Protein AF-A0A0F2RKP9-F1 (afdb_monomer_lite)

Radius of gyration: 16.7 Å; chains: 1; bounding box: 36×35×44 Å

Sequence (165 aa):
TLTPLAAPVATQLAIGTRRAPHAFALTAIRETFEETGLIVGREAEATGKPPQGWSRYYSEGVMPCLQSFQFIGRAITPPYRPKRFDARFFMADAEDALIDTRPPVDGAELSDLQWVTLADALDLDLPSVTRFMLGEIGERLDRPDAPKGPPFLRWTRNGHTTDRL

Structure (mmCIF, N/CA/C/O backbone):
data_AF-A0A0F2RKP9-F1
#
_entry.id   AF-A0A0F2RKP9-F1
#
loop_
_atom_site.group_PDB
_atom_site.id
_atom_site.type_symbol
_atom_site.label_atom_id
_atom_site.label_alt_id
_atom_site.label_comp_id
_atom_site.label_asym_id
_atom_site.label_entity_id
_atom_site.label_seq_id
_atom_site.pdbx_PDB_ins_code
_atom_site.Cartn_x
_atom_site.Cartn_y
_atom_site.Cartn_z
_atom_site.occupancy
_atom_site.B_iso_or_equiv
_atom_site.auth_seq_id
_atom_site.auth_comp_id
_atom_site.auth_asym_id
_atom_site.auth_atom_id
_atom_site.pdbx_PDB_model_num
ATOM 1 N N . THR A 1 1 ? -0.993 5.641 21.681 1.00 73.19 1 THR A N 1
ATOM 2 C CA . THR A 1 1 ? -0.111 6.425 20.774 1.00 73.19 1 THR A CA 1
ATOM 3 C C . THR A 1 1 ? 0.090 5.671 19.469 1.00 73.19 1 THR A C 1
ATOM 5 O O . THR A 1 1 ? -0.120 4.467 19.465 1.00 73.19 1 THR A O 1
ATOM 8 N N . LEU A 1 2 ? 0.402 6.330 18.348 1.00 85.56 2 LEU A N 1
ATOM 9 C CA . LEU A 1 2 ? 0.608 5.630 17.068 1.00 85.56 2 LEU A CA 1
ATOM 10 C C . LEU A 1 2 ? 1.779 4.641 17.188 1.00 85.56 2 LEU A C 1
ATOM 12 O O . LEU A 1 2 ? 2.863 5.035 17.619 1.00 85.56 2 LEU A O 1
ATOM 16 N N . THR A 1 3 ? 1.561 3.379 16.823 1.00 86.50 3 THR A N 1
ATOM 17 C CA . THR A 1 3 ? 2.620 2.360 16.828 1.00 86.50 3 THR A CA 1
ATOM 18 C C . THR A 1 3 ? 3.636 2.666 15.720 1.00 86.50 3 THR A C 1
ATOM 20 O O . THR A 1 3 ? 3.211 2.995 14.610 1.00 86.50 3 THR A O 1
ATOM 23 N N . PRO A 1 4 ? 4.956 2.609 15.976 1.00 90.75 4 PRO A N 1
ATOM 24 C CA . PRO A 1 4 ? 5.952 2.905 14.951 1.00 90.75 4 PRO A CA 1
ATOM 25 C C . PRO A 1 4 ? 6.062 1.771 13.922 1.00 90.75 4 PRO A C 1
ATOM 27 O O . PRO A 1 4 ? 5.775 0.615 14.219 1.00 90.75 4 PRO A O 1
ATOM 30 N N . LEU A 1 5 ? 6.534 2.114 12.721 1.00 94.94 5 LEU A N 1
ATOM 31 C CA . LEU A 1 5 ? 7.043 1.132 11.761 1.00 94.94 5 LEU A CA 1
ATOM 32 C C . LEU A 1 5 ? 8.336 0.507 12.297 1.00 94.94 5 LEU A C 1
ATOM 34 O O . LEU A 1 5 ? 9.128 1.193 12.951 1.00 94.94 5 LEU A O 1
ATOM 38 N N . ALA A 1 6 ? 8.605 -0.745 11.929 1.00 94.56 6 ALA A N 1
ATOM 39 C CA . ALA A 1 6 ? 9.919 -1.342 12.136 1.00 94.56 6 ALA A CA 1
ATOM 40 C C . ALA A 1 6 ? 11.021 -0.469 11.497 1.00 94.56 6 ALA A C 1
ATOM 42 O O . ALA A 1 6 ? 10.857 0.060 10.393 1.00 94.56 6 ALA A O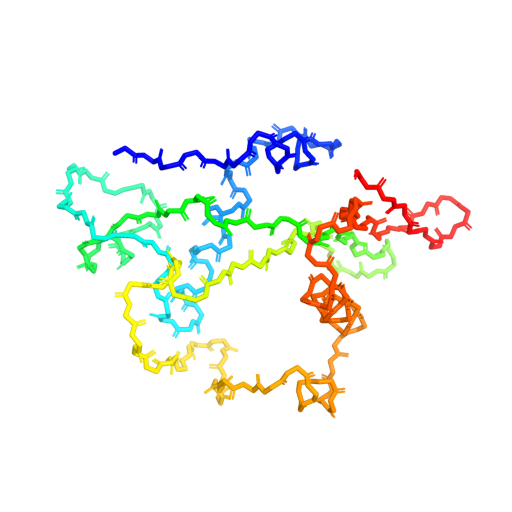 1
ATOM 43 N N . ALA A 1 7 ? 12.161 -0.317 12.179 1.00 95.31 7 ALA A N 1
ATOM 44 C CA . ALA A 1 7 ? 13.231 0.586 11.743 1.00 95.31 7 ALA A CA 1
ATOM 45 C C . ALA A 1 7 ? 13.756 0.309 10.312 1.00 95.31 7 ALA A C 1
ATOM 47 O O . ALA A 1 7 ? 13.943 1.280 9.566 1.00 95.31 7 ALA A O 1
ATOM 48 N N . PRO A 1 8 ? 13.928 -0.958 9.870 1.00 93.81 8 PRO A N 1
ATOM 49 C CA . PRO A 1 8 ? 14.304 -1.252 8.485 1.00 93.81 8 PRO A CA 1
ATOM 50 C C . PRO A 1 8 ? 13.264 -0.750 7.474 1.00 93.81 8 PRO A C 1
ATOM 52 O O . PRO A 1 8 ? 13.618 -0.095 6.495 1.00 93.81 8 PRO A O 1
ATOM 55 N N . VAL A 1 9 ? 11.976 -0.961 7.762 1.00 95.56 9 VAL A N 1
ATOM 56 C CA . VAL A 1 9 ? 10.859 -0.530 6.907 1.00 95.56 9 VAL A CA 1
ATOM 57 C C . VAL A 1 9 ? 10.810 0.994 6.805 1.00 95.56 9 VAL A C 1
ATOM 59 O O . VAL A 1 9 ? 10.714 1.546 5.708 1.00 95.56 9 VAL A O 1
ATOM 62 N N . ALA A 1 10 ? 10.937 1.695 7.936 1.00 96.62 10 ALA A N 1
ATOM 63 C CA . ALA A 1 10 ? 10.980 3.155 7.956 1.00 96.62 10 ALA A CA 1
ATOM 64 C C . ALA A 1 10 ? 12.165 3.709 7.144 1.00 96.62 10 ALA A C 1
ATOM 66 O O . ALA A 1 10 ? 11.997 4.677 6.398 1.00 96.62 10 ALA A O 1
ATOM 67 N N . THR A 1 11 ? 13.335 3.073 7.251 1.00 96.06 11 THR A N 1
ATOM 68 C CA . THR A 1 11 ? 14.548 3.445 6.506 1.00 96.06 11 THR A CA 1
ATOM 69 C C . THR A 1 11 ? 14.351 3.276 5.001 1.00 96.06 11 THR A C 1
ATOM 71 O O . THR A 1 11 ? 14.593 4.214 4.243 1.00 96.06 11 THR A O 1
ATOM 74 N N . GLN A 1 12 ? 13.842 2.124 4.560 1.00 96.50 12 GLN A N 1
ATOM 75 C CA . GLN A 1 12 ? 13.598 1.847 3.141 1.00 96.50 12 GLN A CA 1
ATOM 76 C C . GLN A 1 12 ? 12.553 2.794 2.538 1.00 96.50 12 GLN A C 1
ATOM 78 O O . GLN A 1 12 ? 12.740 3.322 1.439 1.00 96.50 12 GLN A O 1
ATOM 83 N N . LEU A 1 13 ? 11.470 3.073 3.269 1.00 97.12 13 LEU A N 1
ATOM 84 C CA . LEU A 1 13 ? 10.435 4.014 2.832 1.00 97.12 13 LEU A CA 1
ATOM 85 C C . LEU A 1 13 ? 10.954 5.445 2.678 1.00 97.12 13 LEU A C 1
ATOM 87 O O . LEU A 1 13 ? 10.407 6.188 1.862 1.00 97.12 13 LEU A O 1
ATOM 91 N N . ALA A 1 14 ? 11.986 5.834 3.435 1.00 96.75 14 ALA A N 1
ATOM 92 C CA . ALA A 1 14 ? 12.594 7.160 3.369 1.00 96.75 14 ALA A CA 1
ATOM 93 C C . ALA A 1 14 ? 13.477 7.368 2.120 1.00 96.75 14 ALA A C 1
ATOM 95 O O . ALA A 1 14 ? 13.795 8.510 1.776 1.00 96.75 14 ALA A O 1
ATOM 96 N N . ILE A 1 15 ? 13.844 6.302 1.397 1.00 95.62 15 ILE A N 1
ATOM 97 C CA . ILE A 1 15 ? 14.725 6.401 0.228 1.00 95.62 15 ILE A CA 1
ATOM 98 C C . ILE A 1 15 ? 14.046 7.197 -0.894 1.00 95.62 15 ILE A C 1
ATOM 100 O O . ILE A 1 15 ? 13.000 6.829 -1.439 1.00 95.62 15 ILE A O 1
ATOM 104 N N . GLY A 1 16 ? 14.667 8.313 -1.282 1.00 92.44 16 GLY A N 1
ATOM 105 C CA . GLY A 1 16 ? 14.199 9.140 -2.395 1.00 92.44 16 GLY A CA 1
ATOM 106 C C . GLY A 1 16 ? 12.810 9.748 -2.166 1.00 92.44 16 GLY A C 1
ATOM 107 O O . GLY A 1 16 ? 12.015 9.829 -3.107 1.00 92.44 16 GLY A O 1
ATOM 108 N N . THR A 1 17 ? 12.491 10.131 -0.925 1.00 93.50 17 THR A N 1
ATOM 109 C CA . THR A 1 17 ? 11.267 10.862 -0.563 1.00 93.50 17 THR A CA 1
ATOM 110 C C . THR A 1 17 ? 11.543 11.908 0.517 1.00 93.50 17 THR A C 1
ATOM 112 O O . THR A 1 17 ? 12.477 11.785 1.299 1.00 93.50 17 THR A O 1
ATOM 115 N N . ARG A 1 18 ? 10.712 12.955 0.563 1.00 94.06 18 ARG A N 1
ATOM 116 C CA . ARG A 1 18 ? 10.694 13.957 1.648 1.00 94.06 18 ARG A CA 1
ATOM 117 C C . ARG A 1 18 ? 9.522 13.760 2.615 1.00 94.06 18 ARG A C 1
ATOM 119 O O . ARG A 1 18 ? 9.397 14.493 3.588 1.00 94.06 18 ARG A O 1
ATOM 126 N N . ARG A 1 19 ? 8.613 12.829 2.308 1.00 95.25 19 ARG A N 1
ATOM 127 C CA . ARG A 1 19 ? 7.460 12.511 3.158 1.00 95.25 19 ARG A CA 1
ATOM 128 C C . ARG A 1 19 ? 7.909 11.622 4.310 1.00 95.25 19 ARG A C 1
ATOM 130 O O . ARG A 1 19 ? 8.755 10.753 4.116 1.00 95.25 19 ARG A O 1
ATOM 137 N N . ALA A 1 20 ? 7.307 11.817 5.479 1.00 95.88 20 ALA A N 1
ATOM 138 C CA . ALA A 1 20 ? 7.562 10.955 6.621 1.00 95.88 20 ALA A CA 1
ATOM 139 C C . ALA A 1 20 ? 7.125 9.508 6.302 1.00 95.88 20 ALA A C 1
ATOM 141 O O . ALA A 1 20 ? 6.017 9.328 5.791 1.00 95.88 20 ALA A O 1
ATOM 142 N N . PRO A 1 21 ? 7.939 8.479 6.609 1.00 96.31 21 PRO A N 1
ATOM 143 C CA . PRO A 1 21 ? 7.632 7.085 6.276 1.00 96.31 21 PRO A CA 1
ATOM 144 C C . PRO A 1 21 ? 6.250 6.605 6.731 1.00 96.31 21 PRO A C 1
ATOM 146 O O . PRO A 1 21 ? 5.531 5.971 5.960 1.00 96.31 21 PRO A O 1
ATOM 149 N N . HIS A 1 22 ? 5.836 6.976 7.947 1.00 95.75 22 HIS A N 1
ATOM 150 C CA . HIS A 1 22 ? 4.535 6.591 8.499 1.00 95.75 22 HIS A CA 1
ATOM 151 C C . HIS A 1 22 ? 3.355 7.102 7.663 1.00 95.75 22 HIS A C 1
ATOM 153 O O . HIS A 1 22 ? 2.307 6.470 7.657 1.00 95.75 22 HIS A O 1
ATOM 159 N N . ALA A 1 23 ? 3.512 8.205 6.920 1.00 96.19 23 ALA A N 1
ATOM 160 C CA . ALA A 1 23 ? 2.437 8.750 6.098 1.00 96.19 23 ALA A CA 1
ATOM 161 C C . ALA A 1 23 ? 2.015 7.779 4.983 1.00 96.19 23 ALA A C 1
ATOM 163 O O . ALA A 1 23 ? 0.836 7.725 4.644 1.00 96.19 23 ALA A O 1
ATOM 164 N N . PHE A 1 24 ? 2.946 6.987 4.438 1.00 97.69 24 PHE A N 1
ATOM 165 C CA . PHE A 1 24 ? 2.625 5.995 3.407 1.00 97.69 24 PHE A CA 1
ATOM 166 C C . PHE A 1 24 ? 1.817 4.828 3.975 1.00 97.69 24 PHE A C 1
ATOM 168 O O . PHE A 1 24 ? 0.801 4.461 3.395 1.00 97.69 24 PHE A O 1
ATOM 175 N N . ALA A 1 25 ? 2.225 4.296 5.129 1.00 97.25 25 ALA A N 1
ATOM 176 C CA . ALA A 1 25 ? 1.507 3.204 5.784 1.00 97.25 25 ALA A CA 1
ATOM 177 C C . ALA A 1 25 ? 0.127 3.657 6.295 1.00 97.25 25 ALA A C 1
ATOM 179 O O . ALA A 1 25 ? -0.865 2.974 6.078 1.00 97.25 25 ALA A O 1
ATOM 180 N N . LEU A 1 26 ? 0.032 4.859 6.876 1.00 97.00 26 LEU A N 1
ATOM 181 C CA . LEU A 1 26 ? -1.250 5.455 7.267 1.00 97.00 26 LEU A CA 1
ATOM 182 C C . LEU A 1 26 ? -2.180 5.679 6.069 1.00 97.00 26 LEU A C 1
ATOM 184 O O . LEU A 1 26 ? -3.387 5.511 6.201 1.00 97.00 26 LEU A O 1
ATOM 188 N N . THR A 1 27 ? -1.632 6.045 4.906 1.00 97.19 27 THR A N 1
ATOM 189 C CA . THR A 1 27 ? -2.430 6.149 3.677 1.00 97.19 27 THR A CA 1
ATOM 190 C C . THR A 1 27 ? -2.976 4.779 3.288 1.00 97.19 27 THR A C 1
ATOM 192 O O . THR A 1 27 ? -4.173 4.672 3.072 1.00 97.19 27 THR A O 1
ATOM 195 N N . ALA A 1 28 ? -2.145 3.731 3.288 1.00 97.25 28 ALA A N 1
ATOM 196 C CA . ALA A 1 28 ? -2.596 2.374 2.978 1.00 97.25 28 ALA A CA 1
ATOM 197 C C . ALA A 1 28 ? -3.711 1.890 3.925 1.00 97.25 28 ALA A C 1
ATOM 199 O O . ALA A 1 28 ? -4.696 1.331 3.456 1.00 97.25 28 ALA A O 1
ATOM 200 N N . ILE A 1 29 ? -3.601 2.163 5.232 1.00 96.75 29 ILE A N 1
ATOM 201 C CA . ILE A 1 29 ? -4.645 1.832 6.220 1.00 96.75 29 ILE A CA 1
ATOM 202 C C . ILE A 1 29 ? -5.953 2.562 5.909 1.00 96.75 29 ILE A C 1
ATOM 204 O O . ILE A 1 29 ? -7.013 1.941 5.882 1.00 96.75 29 ILE A O 1
ATOM 208 N N . ARG A 1 30 ? -5.880 3.878 5.675 1.00 96.38 30 ARG A N 1
ATOM 209 C CA . ARG A 1 30 ? -7.071 4.689 5.416 1.00 96.38 30 ARG A CA 1
ATOM 210 C C . ARG A 1 30 ? -7.782 4.253 4.135 1.00 96.38 30 ARG A C 1
ATOM 212 O O . ARG A 1 30 ? -8.986 4.049 4.187 1.00 96.38 30 ARG A O 1
ATOM 219 N N . GLU A 1 31 ? -7.049 4.082 3.035 1.00 95.75 31 GLU A N 1
ATOM 220 C CA . GLU A 1 31 ? -7.632 3.645 1.755 1.00 95.75 31 GLU A CA 1
ATOM 221 C C . GLU A 1 31 ? -8.228 2.233 1.874 1.00 95.75 31 GLU A C 1
ATOM 223 O O . GLU A 1 31 ? -9.357 2.018 1.457 1.00 95.75 31 GLU A O 1
ATOM 228 N N . THR A 1 32 ? -7.549 1.295 2.554 1.00 94.94 32 THR A N 1
ATOM 229 C CA . THR A 1 32 ? -8.095 -0.058 2.793 1.00 94.94 32 THR A CA 1
ATOM 230 C C . THR A 1 32 ? -9.449 0.009 3.503 1.00 94.94 32 THR A C 1
ATOM 232 O O . THR A 1 32 ? -10.399 -0.652 3.088 1.00 94.94 32 THR A O 1
ATOM 235 N N . PHE A 1 33 ? -9.571 0.839 4.542 1.00 95.06 33 PHE A N 1
ATOM 236 C CA . PHE A 1 33 ? -10.838 1.022 5.247 1.00 95.06 33 PHE A CA 1
ATOM 237 C C . PHE A 1 33 ? -11.904 1.715 4.390 1.00 95.06 33 PHE A C 1
ATOM 239 O O . PHE A 1 33 ? -13.062 1.303 4.394 1.00 95.06 33 PHE A O 1
ATOM 246 N N . GLU A 1 34 ? -11.538 2.779 3.677 1.00 93.69 34 GLU A N 1
ATOM 247 C CA . GLU A 1 34 ? -12.475 3.539 2.848 1.00 93.69 34 GLU A CA 1
ATOM 248 C C . GLU A 1 34 ? -13.042 2.693 1.699 1.00 93.69 34 GLU A C 1
ATOM 250 O O . GLU A 1 34 ? -14.246 2.770 1.442 1.00 93.69 34 GLU A O 1
ATOM 255 N N . GLU A 1 35 ? -12.204 1.865 1.072 1.00 93.12 35 GLU A N 1
ATOM 256 C CA . GLU A 1 35 ? -12.549 1.053 -0.098 1.00 93.12 35 GLU A CA 1
ATOM 257 C C . GLU A 1 35 ? -13.189 -0.298 0.250 1.00 93.12 35 GLU A C 1
ATOM 259 O O . GLU A 1 35 ? -14.023 -0.773 -0.516 1.00 93.12 35 GLU A O 1
ATOM 264 N N . THR A 1 36 ? -12.811 -0.920 1.378 1.00 93.38 36 THR A N 1
ATOM 265 C CA . THR A 1 36 ? -13.225 -2.302 1.713 1.00 93.38 36 THR A CA 1
ATOM 266 C C . THR A 1 36 ? -13.944 -2.447 3.051 1.00 93.38 36 THR A C 1
ATOM 268 O O . THR A 1 36 ? -14.457 -3.517 3.365 1.00 93.38 36 THR A O 1
ATOM 271 N N . GLY A 1 37 ? -13.932 -1.420 3.902 1.00 92.94 37 GLY A N 1
ATOM 272 C CA . GLY A 1 37 ? -14.440 -1.505 5.273 1.00 92.94 37 GLY A CA 1
ATOM 273 C C . GLY A 1 37 ? -13.592 -2.352 6.233 1.00 92.94 37 GLY A C 1
ATOM 274 O O . GLY A 1 37 ? -13.896 -2.371 7.426 1.00 92.94 37 GLY A O 1
ATOM 275 N N . LEU A 1 38 ? -12.529 -3.018 5.761 1.00 94.12 38 LEU A N 1
ATOM 276 C CA . LEU A 1 38 ? -11.597 -3.747 6.621 1.00 94.12 38 LEU A CA 1
ATOM 277 C C . LEU A 1 38 ? -10.808 -2.772 7.499 1.00 94.12 38 LEU A C 1
ATOM 279 O O . LEU A 1 38 ? -10.337 -1.727 7.046 1.00 94.12 38 LEU A O 1
ATOM 283 N N . ILE A 1 39 ? -10.639 -3.130 8.770 1.00 95.31 39 ILE A N 1
ATOM 284 C CA . ILE A 1 39 ? -9.983 -2.273 9.755 1.00 95.31 39 ILE A CA 1
ATOM 285 C C . ILE A 1 39 ? -8.606 -2.836 10.079 1.00 95.31 39 ILE A C 1
ATOM 287 O O . ILE A 1 39 ? -8.477 -3.825 10.800 1.00 95.31 39 ILE A O 1
ATOM 291 N N . VAL A 1 40 ? -7.578 -2.153 9.575 1.00 94.88 40 VAL A N 1
ATOM 292 C CA . VAL A 1 40 ? -6.174 -2.445 9.876 1.00 94.88 40 VAL A CA 1
ATOM 293 C C . VAL A 1 40 ? -5.698 -1.574 11.037 1.00 94.88 40 VAL A C 1
ATOM 295 O O . VAL A 1 40 ? -5.349 -0.404 10.855 1.00 94.88 40 VAL A O 1
ATOM 298 N N . GLY A 1 41 ? -5.665 -2.123 12.246 1.00 94.00 41 GLY A N 1
ATOM 299 C CA . GLY A 1 41 ? -5.391 -1.333 13.437 1.00 94.00 41 GLY A CA 1
ATOM 300 C C . GLY A 1 41 ? -5.473 -2.115 14.735 1.00 94.00 41 GLY A C 1
ATOM 301 O O . GLY A 1 41 ? -5.232 -3.311 14.782 1.00 94.00 41 GLY A O 1
ATOM 302 N N . ARG A 1 42 ? -5.771 -1.399 15.817 1.00 92.06 42 ARG A N 1
ATOM 303 C CA . ARG A 1 42 ? -6.007 -1.974 17.143 1.00 92.06 42 ARG A CA 1
ATOM 304 C C . ARG A 1 42 ? -7.117 -1.226 17.857 1.00 92.06 42 ARG A C 1
ATOM 306 O O . ARG A 1 42 ? -7.318 -0.038 17.586 1.00 92.06 42 ARG A O 1
ATOM 313 N N . GLU A 1 43 ? -7.758 -1.893 18.808 1.00 91.69 43 GLU A N 1
ATOM 314 C CA . GLU A 1 43 ? -8.707 -1.255 19.717 1.00 91.69 43 GLU A CA 1
ATOM 315 C C . GLU A 1 43 ? -8.038 -0.090 20.448 1.00 91.69 43 GLU A C 1
ATOM 317 O O . GLU A 1 43 ? -6.896 -0.180 20.918 1.00 91.69 43 GLU A O 1
ATOM 322 N N . ALA A 1 44 ? -8.745 1.032 20.511 1.00 86.81 44 ALA A N 1
ATOM 323 C CA . ALA A 1 44 ? -8.324 2.176 21.292 1.00 86.81 44 ALA A CA 1
ATOM 324 C C . ALA A 1 44 ? -9.522 3.056 21.616 1.00 86.81 44 ALA A C 1
ATOM 326 O O . ALA A 1 44 ? -10.290 3.436 20.734 1.00 86.81 44 ALA A O 1
ATOM 327 N N . GLU A 1 45 ? -9.621 3.479 22.873 1.00 78.38 45 GLU A N 1
ATOM 328 C CA . GLU A 1 45 ? -10.565 4.528 23.226 1.00 78.38 45 GLU A CA 1
ATOM 329 C C . GLU A 1 45 ? -10.229 5.809 22.453 1.00 78.38 45 GLU A C 1
ATOM 331 O O . GLU A 1 45 ? -9.081 6.278 22.432 1.00 78.38 45 GLU A O 1
ATOM 336 N N . ALA A 1 46 ? -11.242 6.374 21.795 1.00 68.50 46 ALA A N 1
ATOM 337 C CA . ALA A 1 46 ? -11.097 7.607 21.043 1.00 68.50 46 ALA A CA 1
ATOM 338 C C . ALA A 1 46 ? -10.736 8.749 22.004 1.00 68.50 46 ALA A C 1
ATOM 340 O O . ALA A 1 46 ? -11.577 9.281 22.726 1.00 68.50 46 ALA A O 1
ATOM 341 N N . THR A 1 47 ? -9.464 9.140 22.007 1.00 71.81 47 THR A N 1
ATOM 342 C CA . THR A 1 47 ? -8.979 10.271 22.796 1.00 71.81 47 THR A CA 1
ATOM 343 C C . THR A 1 47 ? -8.785 11.482 21.888 1.00 71.81 47 THR A C 1
ATOM 345 O O . THR A 1 47 ? -7.914 11.515 21.020 1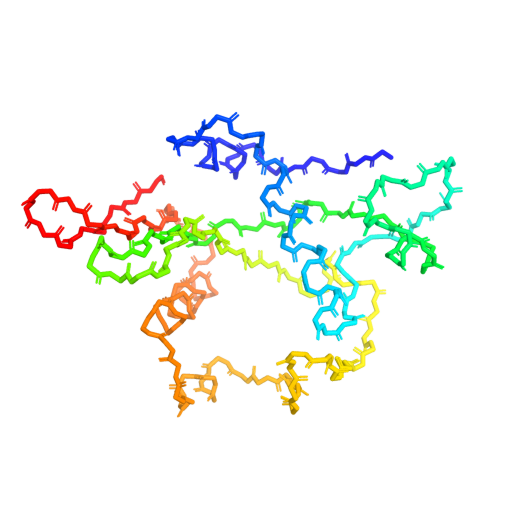.00 71.81 47 THR A O 1
ATOM 348 N N . GLY A 1 48 ? -9.618 12.504 22.089 1.00 81.69 48 GLY A N 1
ATOM 349 C CA . GLY A 1 48 ? -9.535 13.770 21.361 1.00 81.69 48 GLY A CA 1
ATOM 350 C C . GLY A 1 48 ? -10.166 13.757 19.965 1.00 81.69 48 GLY A C 1
ATOM 351 O O . GLY A 1 48 ? -10.874 12.835 19.567 1.00 81.69 48 GLY A O 1
ATOM 352 N N . LYS A 1 49 ? -9.945 14.847 19.221 1.00 88.06 49 LYS A N 1
ATOM 353 C CA . LYS A 1 49 ? -10.493 15.023 17.871 1.00 88.06 49 LYS A CA 1
ATOM 354 C C . LYS A 1 49 ? -9.655 14.228 16.857 1.00 88.06 49 LYS A C 1
ATOM 356 O O . LYS A 1 49 ? -8.442 14.446 16.811 1.00 88.06 49 LYS A O 1
ATOM 361 N N . PRO A 1 50 ? -10.265 13.373 16.014 1.00 90.38 50 PRO A N 1
ATOM 362 C CA . PRO A 1 50 ? -9.527 12.639 14.993 1.00 90.38 50 PRO A CA 1
ATOM 363 C C . PRO A 1 50 ? -8.902 13.597 13.964 1.00 90.38 50 PRO A C 1
ATOM 365 O O . PRO A 1 50 ? -9.451 14.682 13.720 1.00 90.38 50 PRO A O 1
ATOM 368 N N . PRO A 1 51 ? -7.780 13.212 13.326 1.00 91.12 51 PRO A N 1
ATOM 369 C CA . PRO A 1 51 ? -7.223 13.967 12.211 1.00 91.12 51 PRO A CA 1
ATOM 370 C C . PRO A 1 51 ? -8.251 14.176 11.089 1.00 91.12 51 PRO A C 1
ATOM 372 O O . PRO A 1 51 ? -9.204 13.409 10.932 1.00 91.12 51 PRO A O 1
ATOM 375 N N . GLN A 1 52 ? -8.057 15.214 10.274 1.00 92.81 52 GLN A N 1
ATOM 376 C CA . GLN A 1 52 ? -8.931 15.473 9.128 1.00 92.81 52 GLN A CA 1
ATOM 377 C C . GLN A 1 52 ? -8.974 14.254 8.193 1.00 92.81 52 GLN A C 1
ATOM 379 O O . GLN A 1 52 ? -7.928 13.724 7.827 1.00 92.81 52 GLN A O 1
ATOM 384 N N . GLY A 1 53 ? -10.180 13.824 7.812 1.00 91.81 53 GLY A N 1
ATOM 385 C CA . GLY A 1 53 ? -10.396 12.646 6.963 1.00 91.81 53 GLY A CA 1
ATOM 386 C C . GLY A 1 53 ? -10.425 11.309 7.712 1.00 91.81 53 GLY A C 1
ATOM 387 O O . GLY A 1 53 ? -10.734 10.297 7.108 1.00 91.81 53 GLY A O 1
ATOM 388 N N . TRP A 1 54 ? -10.170 11.284 9.025 1.00 94.75 54 TRP A N 1
ATOM 389 C CA . TRP A 1 54 ? -10.112 10.041 9.808 1.00 94.75 54 TRP A CA 1
ATOM 390 C C . TRP A 1 54 ? -11.341 9.793 10.687 1.00 94.75 54 TRP A C 1
ATOM 392 O O . TRP A 1 54 ? -11.398 8.792 11.393 1.00 94.75 54 TRP A O 1
ATOM 402 N N . SER A 1 55 ? -12.339 10.682 10.669 1.00 93.94 55 SER A N 1
ATOM 403 C CA . SER A 1 55 ? -13.481 10.601 11.590 1.00 93.94 55 SER A CA 1
ATOM 404 C C . SER A 1 55 ? -14.250 9.281 11.496 1.00 93.94 55 SER A C 1
ATOM 406 O O . SER A 1 55 ? -14.580 8.729 12.538 1.00 93.94 55 SER A O 1
ATOM 408 N N . ARG A 1 56 ? -14.472 8.751 10.282 1.00 93.25 56 ARG A N 1
ATOM 409 C CA . ARG A 1 56 ? -15.155 7.461 10.066 1.00 93.25 56 ARG A CA 1
ATOM 410 C C . ARG A 1 56 ? -14.332 6.270 10.573 1.00 93.25 56 ARG A C 1
ATOM 412 O O . ARG A 1 56 ? -14.886 5.346 11.139 1.00 93.25 56 ARG A O 1
ATOM 419 N N . TYR A 1 57 ? -13.012 6.307 10.404 1.00 94.44 57 TYR A N 1
ATOM 420 C CA . TYR A 1 57 ? -12.129 5.258 10.916 1.00 94.44 57 TYR A CA 1
ATOM 421 C C . TYR A 1 57 ? -12.118 5.252 12.452 1.00 94.44 57 TYR A C 1
ATOM 423 O O . TYR A 1 57 ? -12.301 4.221 13.083 1.00 94.44 57 TYR A O 1
ATOM 431 N N . TYR A 1 58 ? -11.971 6.425 13.076 1.00 93.69 58 TYR A N 1
ATOM 432 C CA . TYR A 1 58 ? -11.936 6.536 14.539 1.00 93.69 58 TYR A CA 1
ATOM 433 C C . TYR A 1 58 ? -13.299 6.289 15.203 1.00 93.69 58 TYR A C 1
ATOM 435 O O . TYR A 1 58 ? -13.327 5.931 16.379 1.00 93.69 58 TYR A O 1
ATOM 443 N N . SER A 1 59 ? -14.424 6.459 14.491 1.00 93.00 59 SER A N 1
ATOM 444 C CA . SER A 1 59 ? -15.749 6.127 15.037 1.00 93.00 59 SER A CA 1
ATOM 445 C C . SER A 1 59 ? -15.957 4.630 15.268 1.00 93.00 59 SER A C 1
ATOM 447 O O . SER A 1 59 ? -16.856 4.274 16.019 1.00 93.00 59 SER A O 1
ATOM 449 N N . GLU A 1 60 ? -15.109 3.771 14.696 1.00 92.94 60 GLU A N 1
ATOM 450 C CA . GLU A 1 60 ? -15.109 2.327 14.966 1.00 92.94 60 GLU A CA 1
ATOM 451 C C . GLU A 1 60 ? -14.449 1.971 16.318 1.00 92.94 60 GLU A C 1
ATOM 453 O O . GLU A 1 60 ? -14.396 0.801 16.678 1.00 92.94 60 GLU A O 1
ATOM 458 N N . GLY A 1 61 ? -13.935 2.947 17.085 1.00 92.56 61 GLY A N 1
ATOM 459 C CA . GLY A 1 61 ? -13.280 2.685 18.379 1.00 92.56 61 GLY A CA 1
ATOM 460 C C . GLY A 1 61 ? -11.859 2.125 18.246 1.00 92.56 61 GLY A C 1
ATOM 461 O O . GLY A 1 61 ? -11.411 1.312 19.055 1.00 92.56 61 GLY A O 1
ATOM 462 N N . VAL A 1 62 ? -11.153 2.538 17.191 1.00 93.12 62 VAL A N 1
ATOM 463 C CA . VAL A 1 62 ? -9.864 1.962 16.792 1.00 93.12 62 VAL A CA 1
ATOM 464 C C . VAL A 1 62 ? -8.814 3.030 16.520 1.00 93.12 62 VAL A C 1
ATOM 466 O O . VAL A 1 62 ? -9.114 4.199 16.262 1.00 93.12 62 VAL A O 1
ATOM 469 N N . MET A 1 63 ? -7.550 2.612 16.511 1.00 92.88 63 MET A N 1
ATOM 470 C CA . MET A 1 63 ? -6.436 3.424 16.037 1.00 92.88 63 MET A CA 1
ATOM 471 C C . MET A 1 63 ? -5.546 2.668 15.042 1.00 92.88 63 MET A C 1
ATOM 473 O O . MET A 1 63 ? -5.446 1.444 15.126 1.00 92.88 63 MET A O 1
ATOM 477 N N . PRO A 1 64 ? -4.854 3.366 14.121 1.00 93.75 64 PRO A N 1
ATOM 478 C CA . PRO A 1 64 ? -3.935 2.714 13.190 1.00 93.75 64 PRO A CA 1
ATOM 479 C C . PRO A 1 64 ? -2.781 2.014 13.919 1.00 93.75 64 PRO A C 1
ATOM 481 O O . PRO A 1 64 ? -2.214 2.561 14.874 1.00 93.75 64 PRO A O 1
ATOM 484 N N . CYS A 1 65 ? -2.395 0.835 13.431 1.00 91.75 65 CYS A N 1
ATOM 485 C CA . CYS A 1 65 ? -1.259 0.062 13.929 1.00 91.75 65 CYS A CA 1
ATOM 486 C C . CYS A 1 65 ? -0.273 -0.214 12.787 1.00 91.75 65 CYS A C 1
ATOM 488 O O . CYS A 1 65 ? -0.662 -0.738 11.751 1.00 91.75 65 CYS A O 1
ATOM 490 N N . LEU A 1 66 ? 1.002 0.151 12.967 1.00 93.69 66 LEU A N 1
ATOM 491 C CA . LEU A 1 66 ? 2.040 0.004 11.935 1.00 93.69 66 LEU A CA 1
ATOM 492 C C . LEU A 1 66 ? 3.029 -1.144 12.217 1.00 93.69 66 LEU A C 1
ATOM 494 O O . LEU A 1 66 ? 3.994 -1.300 11.474 1.00 93.69 66 LEU A O 1
ATOM 498 N N . GLN A 1 67 ? 2.830 -1.911 13.296 1.00 87.31 67 GLN A N 1
ATOM 499 C CA . GLN A 1 67 ? 3.835 -2.841 13.833 1.00 87.31 67 GLN A CA 1
ATOM 500 C C . GLN A 1 67 ? 4.209 -3.964 12.857 1.00 87.31 67 GLN A C 1
ATOM 502 O O . GLN A 1 67 ? 5.392 -4.250 12.699 1.00 87.31 67 GLN A O 1
ATOM 507 N N . SER A 1 68 ? 3.217 -4.545 12.179 1.00 86.00 68 SER A N 1
ATOM 508 C CA . SER A 1 68 ? 3.395 -5.714 11.301 1.00 86.00 68 SER A CA 1
ATOM 509 C C . SER A 1 68 ? 3.437 -5.356 9.811 1.00 86.00 68 SER A C 1
ATOM 511 O O . SER A 1 68 ? 3.350 -6.228 8.951 1.00 86.00 68 SER A O 1
ATOM 513 N N . PHE A 1 69 ? 3.586 -4.068 9.482 1.00 94.44 69 PHE A N 1
ATOM 514 C CA . PHE A 1 69 ? 3.680 -3.632 8.091 1.00 94.44 69 PHE A CA 1
ATOM 515 C C . PHE A 1 69 ? 5.046 -3.976 7.509 1.00 94.44 69 PHE A C 1
ATOM 517 O O . PHE A 1 69 ? 6.077 -3.468 7.953 1.00 94.44 69 PHE A O 1
ATOM 524 N N . GLN A 1 70 ? 5.035 -4.746 6.430 1.00 94.88 70 GLN A N 1
ATOM 525 C CA . GLN A 1 70 ? 6.192 -4.962 5.581 1.00 94.88 70 GLN A CA 1
ATOM 526 C C . GLN A 1 70 ? 6.060 -4.132 4.307 1.00 94.88 70 GLN A C 1
ATOM 528 O O . GLN A 1 70 ? 5.006 -4.084 3.673 1.00 94.88 70 GLN A O 1
ATOM 533 N N . PHE A 1 71 ? 7.145 -3.471 3.910 1.00 96.88 71 PHE A N 1
ATOM 534 C CA . PHE A 1 71 ? 7.205 -2.718 2.662 1.00 96.88 71 PHE A CA 1
ATOM 535 C C . PHE A 1 71 ? 7.666 -3.640 1.532 1.00 96.88 71 PHE A C 1
ATOM 537 O O . PHE A 1 71 ? 8.828 -4.044 1.488 1.00 96.88 71 PHE A O 1
ATOM 544 N N . ILE A 1 72 ? 6.749 -3.987 0.626 1.00 96.75 72 ILE A N 1
ATOM 545 C CA . ILE A 1 72 ? 6.998 -5.033 -0.376 1.00 96.75 72 ILE A CA 1
ATOM 546 C C . ILE A 1 72 ? 7.471 -4.495 -1.717 1.00 96.75 72 ILE A C 1
ATOM 548 O O . ILE A 1 72 ? 8.079 -5.255 -2.461 1.00 96.75 72 ILE A O 1
ATOM 552 N N . GLY A 1 73 ? 7.250 -3.209 -2.022 1.00 97.81 73 GLY A N 1
ATOM 553 C CA . GLY A 1 73 ? 7.746 -2.602 -3.255 1.00 97.81 73 GLY A CA 1
ATOM 554 C C . GLY A 1 73 ? 7.270 -1.182 -3.529 1.00 97.81 73 GLY A C 1
ATOM 555 O O . GLY A 1 73 ? 6.282 -0.703 -2.973 1.00 97.81 73 GLY A O 1
ATOM 556 N N . ARG A 1 74 ? 7.982 -0.499 -4.427 1.00 98.00 74 ARG A N 1
ATOM 557 C CA . ARG A 1 74 ? 7.657 0.843 -4.924 1.00 98.00 74 ARG A CA 1
ATOM 558 C C . ARG A 1 74 ? 7.559 0.827 -6.437 1.00 98.00 74 ARG A C 1
ATOM 560 O O . ARG A 1 74 ? 8.441 0.292 -7.104 1.00 98.00 74 ARG A O 1
ATOM 567 N N . ALA A 1 75 ? 6.544 1.479 -6.987 1.00 97.88 75 ALA A N 1
ATOM 568 C CA . ALA A 1 75 ? 6.402 1.615 -8.429 1.00 97.88 75 ALA A CA 1
ATOM 569 C C . ALA A 1 75 ? 6.017 3.040 -8.818 1.00 97.88 75 ALA A C 1
ATOM 571 O O . ALA A 1 75 ? 5.030 3.591 -8.331 1.00 97.88 75 ALA A O 1
ATOM 572 N N . ILE A 1 76 ? 6.784 3.622 -9.739 1.00 96.75 76 ILE A N 1
ATOM 573 C CA . ILE A 1 76 ? 6.464 4.907 -10.354 1.00 96.75 76 ILE A CA 1
ATOM 574 C C . ILE A 1 76 ? 5.878 4.661 -11.736 1.00 96.75 76 ILE A C 1
ATOM 576 O O . ILE A 1 76 ? 6.522 4.061 -12.599 1.00 96.75 76 ILE A O 1
ATOM 580 N N . THR A 1 77 ? 4.680 5.192 -11.974 1.00 95.00 77 THR A N 1
ATOM 581 C CA . THR A 1 77 ? 4.030 5.102 -13.281 1.00 95.00 77 THR A CA 1
ATOM 582 C C . THR A 1 77 ? 4.916 5.730 -14.372 1.00 95.00 77 THR A C 1
ATOM 584 O O . THR A 1 77 ? 5.434 6.845 -14.175 1.00 95.00 77 THR A O 1
ATOM 587 N N . PRO A 1 78 ? 5.081 5.062 -15.533 1.00 93.19 78 PRO A N 1
ATOM 588 C CA . PRO A 1 78 ? 5.905 5.559 -16.632 1.00 93.19 78 PRO A CA 1
ATOM 589 C C . PRO A 1 78 ? 5.529 6.978 -17.095 1.00 93.19 78 PRO A C 1
ATOM 591 O O . PRO A 1 78 ? 4.365 7.371 -16.994 1.00 93.19 78 PRO A O 1
ATOM 594 N N . PRO A 1 79 ? 6.492 7.761 -17.621 1.00 92.94 79 PRO A N 1
ATOM 595 C CA . PRO A 1 79 ? 6.290 9.173 -17.953 1.00 92.94 79 PRO A CA 1
ATOM 596 C C . PRO A 1 79 ? 5.299 9.416 -19.099 1.00 92.94 79 PRO A C 1
ATOM 598 O O . PRO A 1 79 ? 4.710 10.486 -19.155 1.00 92.94 79 PRO A O 1
ATOM 601 N N . TYR A 1 80 ? 5.087 8.439 -19.985 1.00 90.81 80 TYR A N 1
ATOM 602 C CA . TYR A 1 80 ? 4.151 8.548 -21.114 1.00 90.81 80 TYR A CA 1
ATOM 603 C C . TYR A 1 80 ? 2.688 8.271 -20.733 1.00 90.81 80 TYR A C 1
ATOM 605 O O . TYR A 1 80 ? 1.804 8.366 -21.582 1.00 90.81 80 TYR A O 1
ATOM 613 N N . ARG A 1 81 ? 2.401 7.894 -19.478 1.00 93.00 81 ARG A N 1
ATOM 614 C CA . ARG A 1 81 ? 1.021 7.765 -18.998 1.00 93.00 81 ARG A CA 1
ATOM 615 C C . ARG A 1 81 ? 0.497 9.142 -18.563 1.00 93.00 81 ARG A C 1
ATOM 6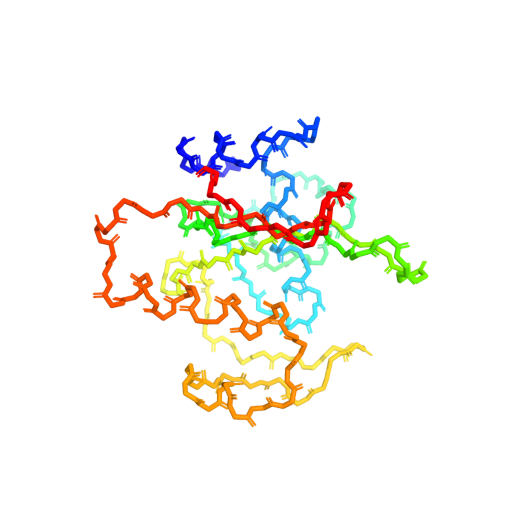17 O O . ARG A 1 81 ? 1.212 9.850 -17.855 1.00 93.00 81 ARG A O 1
ATOM 624 N N . PRO A 1 82 ? -0.751 9.505 -18.912 1.00 94.12 82 PRO A N 1
ATOM 625 C CA . PRO A 1 82 ? -1.316 10.817 -18.584 1.00 94.12 82 PRO A CA 1
ATOM 626 C C . PRO A 1 82 ? -1.569 11.004 -17.079 1.00 94.12 82 PRO A C 1
ATOM 628 O O . PRO A 1 82 ? -1.434 12.108 -16.562 1.00 94.12 82 PRO A O 1
ATOM 631 N N . LYS A 1 83 ? -1.892 9.920 -16.360 1.00 94.38 83 LYS A N 1
ATOM 632 C CA . LYS A 1 83 ? -2.007 9.887 -14.896 1.00 94.38 83 LYS A CA 1
ATOM 633 C C . LYS A 1 83 ? -0.842 9.087 -14.332 1.00 94.38 83 LYS A C 1
ATOM 635 O O . LYS A 1 83 ? -0.544 8.001 -14.832 1.00 94.38 83 LYS A O 1
ATOM 640 N N . ARG A 1 84 ? -0.173 9.628 -13.314 1.00 95.94 84 ARG A N 1
ATOM 641 C CA . ARG A 1 84 ? 1.037 9.032 -12.744 1.00 95.94 84 ARG A CA 1
ATOM 642 C C . ARG A 1 84 ? 0.979 8.990 -11.230 1.00 95.94 84 ARG A C 1
ATOM 644 O O . ARG A 1 84 ? 0.537 9.941 -10.595 1.00 95.94 84 ARG A O 1
ATOM 651 N N . PHE A 1 85 ? 1.508 7.907 -10.683 1.00 95.31 85 PHE A N 1
ATOM 652 C CA . PHE A 1 85 ? 1.592 7.640 -9.259 1.00 95.31 85 PHE A CA 1
ATOM 653 C C . PHE A 1 85 ? 3.015 7.237 -8.883 1.00 95.31 85 PHE A C 1
ATOM 655 O O . PHE A 1 85 ? 3.786 6.766 -9.720 1.00 95.31 85 PHE A O 1
ATOM 662 N N . ASP A 1 86 ? 3.348 7.426 -7.612 1.00 96.75 86 ASP A N 1
ATOM 663 C CA . ASP A 1 86 ? 4.546 6.887 -6.971 1.00 96.75 86 ASP A CA 1
ATOM 664 C C . ASP A 1 86 ? 4.084 6.010 -5.798 1.00 96.75 86 ASP A C 1
ATOM 666 O O . ASP A 1 86 ? 4.047 6.441 -4.641 1.00 96.75 86 ASP A O 1
ATOM 670 N N . ALA A 1 87 ? 3.617 4.811 -6.142 1.00 97.31 87 ALA A N 1
ATOM 671 C CA . ALA A 1 87 ? 2.922 3.903 -5.242 1.00 97.31 87 ALA A CA 1
ATOM 672 C C . ALA A 1 87 ? 3.907 3.131 -4.358 1.00 97.31 87 ALA A C 1
ATOM 674 O O . ALA A 1 87 ? 4.970 2.707 -4.818 1.00 97.31 87 ALA A O 1
ATOM 675 N N . ARG A 1 88 ? 3.538 2.945 -3.087 1.00 98.25 88 ARG A N 1
ATOM 676 C CA . ARG A 1 88 ? 4.194 2.028 -2.147 1.00 98.25 88 ARG A CA 1
ATOM 677 C C . ARG A 1 88 ? 3.200 0.929 -1.812 1.00 98.25 88 ARG A C 1
ATOM 679 O O . ARG A 1 88 ? 2.059 1.236 -1.489 1.00 98.25 88 ARG A O 1
ATOM 686 N N . PHE A 1 89 ? 3.656 -0.309 -1.884 1.00 98.12 89 PHE A N 1
ATOM 687 C CA . PHE A 1 89 ? 2.861 -1.492 -1.605 1.00 98.12 89 PHE A CA 1
ATOM 688 C C . PHE A 1 89 ? 3.297 -2.088 -0.274 1.00 98.12 89 PHE A C 1
ATOM 690 O O . PHE A 1 89 ? 4.493 -2.113 0.041 1.00 98.12 89 PHE A O 1
ATOM 697 N N . PHE A 1 90 ? 2.326 -2.573 0.490 1.00 97.56 90 PHE A N 1
ATOM 698 C CA . PHE A 1 90 ? 2.535 -3.138 1.814 1.00 97.56 90 PHE A CA 1
ATOM 699 C C . PHE A 1 90 ? 1.913 -4.528 1.897 1.00 97.56 90 PHE A C 1
ATOM 701 O O . PHE A 1 90 ? 0.936 -4.802 1.206 1.00 97.56 90 PHE A O 1
ATOM 708 N N . MET A 1 91 ? 2.475 -5.376 2.753 1.00 95.31 91 MET A N 1
ATOM 709 C CA . MET A 1 91 ? 1.810 -6.585 3.234 1.00 95.31 91 MET A CA 1
ATOM 710 C C . MET A 1 91 ? 1.853 -6.604 4.759 1.00 95.31 91 MET A C 1
ATOM 712 O O . MET A 1 91 ? 2.770 -6.040 5.362 1.00 95.31 91 MET A O 1
ATOM 716 N N . ALA A 1 92 ? 0.868 -7.245 5.365 1.00 93.81 92 ALA A N 1
ATOM 717 C CA . ALA A 1 92 ? 0.809 -7.508 6.792 1.00 93.81 92 ALA A CA 1
ATOM 718 C C . ALA A 1 92 ? 0.106 -8.850 6.998 1.00 93.81 92 ALA A C 1
ATOM 720 O O . ALA A 1 92 ? -0.691 -9.256 6.149 1.00 93.81 92 ALA A O 1
ATOM 721 N N . ASP A 1 93 ? 0.410 -9.522 8.105 1.00 91.94 93 ASP A N 1
ATOM 722 C CA . ASP A 1 93 ? -0.361 -10.687 8.518 1.00 91.94 93 ASP A CA 1
ATOM 723 C C . ASP A 1 93 ? -1.746 -10.233 8.996 1.00 91.94 93 ASP A C 1
ATOM 725 O O . ASP A 1 93 ? -1.861 -9.252 9.736 1.00 91.94 93 ASP A O 1
ATOM 729 N N . ALA A 1 94 ? -2.794 -10.914 8.540 1.00 91.88 94 ALA A N 1
ATOM 730 C CA . ALA A 1 94 ? -4.160 -10.586 8.911 1.00 91.88 94 ALA A CA 1
ATOM 731 C C . ALA A 1 94 ? -4.409 -10.807 10.410 1.00 91.88 94 ALA A C 1
ATOM 733 O O . ALA A 1 94 ? -5.099 -9.987 11.012 1.00 91.88 94 ALA A O 1
ATOM 734 N N . GLU A 1 95 ? -3.816 -11.846 11.012 1.00 90.62 95 GLU A N 1
ATOM 735 C CA . GLU A 1 95 ? -3.975 -12.164 12.440 1.00 90.62 95 GLU A CA 1
ATOM 736 C C . GLU A 1 95 ? -3.391 -11.069 13.342 1.00 90.62 95 GLU A C 1
ATOM 738 O O . GLU A 1 95 ? -3.904 -10.808 14.429 1.00 90.62 95 GLU A O 1
ATOM 743 N N . ASP A 1 96 ? -2.348 -10.388 12.865 1.00 89.81 96 ASP A N 1
ATOM 744 C CA . ASP A 1 96 ? -1.697 -9.298 13.589 1.00 89.81 96 ASP A CA 1
ATOM 745 C C . ASP A 1 96 ? -2.326 -7.924 13.320 1.00 89.81 96 ASP A C 1
ATOM 747 O O . ASP A 1 96 ? -2.226 -7.011 14.148 1.00 89.81 96 ASP A O 1
ATOM 751 N N . ALA A 1 97 ? -2.851 -7.722 12.109 1.00 91.62 97 ALA A N 1
ATOM 752 C CA . ALA A 1 97 ? -3.154 -6.393 11.592 1.00 91.62 97 ALA A CA 1
ATOM 753 C C . ALA A 1 97 ? -4.650 -6.073 11.559 1.00 91.62 97 ALA A C 1
ATOM 755 O O . ALA A 1 97 ? -5.005 -4.901 11.717 1.00 91.62 97 ALA A O 1
ATOM 756 N N . LEU A 1 98 ? -5.516 -7.065 11.328 1.00 93.00 98 LEU A N 1
ATOM 757 C CA . LEU A 1 98 ? -6.963 -6.863 11.316 1.00 93.00 98 LEU A CA 1
ATOM 758 C C . LEU A 1 98 ? -7.526 -6.929 12.732 1.00 93.00 98 LEU A C 1
ATOM 760 O O . LEU A 1 98 ? -7.136 -7.769 13.536 1.00 93.00 98 LEU A O 1
ATOM 764 N N . ILE A 1 99 ? -8.478 -6.045 13.029 1.00 92.69 99 ILE A N 1
ATOM 765 C CA . ILE A 1 99 ? -9.130 -6.035 14.344 1.00 92.69 99 ILE A CA 1
ATOM 766 C C . ILE A 1 99 ? -10.203 -7.120 14.493 1.00 92.69 99 ILE A C 1
ATOM 768 O O . ILE A 1 99 ? -10.525 -7.528 15.605 1.00 92.69 99 ILE A O 1
ATOM 772 N N . ASP A 1 100 ? -10.779 -7.564 13.377 1.00 87.62 100 ASP A N 1
ATOM 773 C CA . ASP A 1 100 ? -11.804 -8.596 13.330 1.00 87.62 100 ASP A CA 1
ATOM 774 C C . ASP A 1 100 ? -11.814 -9.311 11.969 1.00 87.62 100 ASP A C 1
ATOM 776 O O . ASP A 1 100 ? -11.014 -9.027 11.076 1.00 87.62 100 ASP A O 1
ATOM 780 N N . THR A 1 101 ? -12.731 -10.267 11.827 1.00 85.88 101 THR A N 1
ATOM 781 C CA . THR A 1 101 ? -12.915 -11.094 10.630 1.00 85.88 101 THR A CA 1
ATOM 782 C C . THR A 1 101 ? -14.131 -10.670 9.805 1.00 85.88 101 THR A C 1
ATOM 784 O O . THR A 1 101 ? -14.701 -11.492 9.079 1.00 85.88 101 THR A O 1
ATOM 787 N N . ARG A 1 102 ? -14.577 -9.406 9.920 1.00 87.00 102 ARG A N 1
ATOM 788 C CA . ARG A 1 102 ? -15.733 -8.927 9.150 1.00 87.00 102 ARG A CA 1
ATOM 789 C C . ARG A 1 102 ? -15.464 -9.093 7.648 1.00 87.00 102 ARG A C 1
ATOM 791 O O . ARG A 1 102 ? -14.334 -8.876 7.200 1.00 87.00 102 ARG A O 1
ATOM 798 N N . PRO A 1 103 ? -16.474 -9.480 6.851 1.00 85.81 103 PRO A N 1
ATOM 799 C CA . PRO A 1 103 ? -16.295 -9.545 5.411 1.00 85.81 103 PRO A CA 1
ATOM 800 C C . PRO A 1 103 ? -16.003 -8.139 4.864 1.00 85.81 103 PRO A C 1
ATOM 802 O O . PRO A 1 103 ? -16.544 -7.161 5.395 1.00 85.81 103 PRO A O 1
ATOM 805 N N . PRO A 1 104 ? -15.174 -8.021 3.813 1.00 87.12 104 PRO A N 1
ATOM 806 C CA . PRO A 1 104 ? -15.039 -6.759 3.111 1.00 87.12 104 PRO A CA 1
ATOM 807 C C . PRO A 1 104 ? -16.403 -6.348 2.546 1.00 87.12 104 PRO A C 1
ATOM 809 O O . PRO A 1 104 ? -17.218 -7.186 2.157 1.00 87.12 104 PRO A O 1
ATOM 812 N N . VAL A 1 105 ? -16.661 -5.048 2.545 1.00 85.69 105 VAL A N 1
ATOM 813 C CA . VAL A 1 105 ? -17.916 -4.449 2.102 1.00 85.69 105 VAL A CA 1
ATOM 814 C C . VAL A 1 105 ? -17.632 -3.616 0.868 1.00 85.69 105 VAL A C 1
ATOM 816 O O . VAL A 1 105 ? -16.729 -2.780 0.893 1.00 85.69 105 VAL A O 1
ATOM 819 N N . ASP A 1 106 ? -18.422 -3.829 -0.181 1.00 83.62 106 ASP A N 1
ATOM 820 C CA . ASP A 1 106 ? -18.331 -3.058 -1.417 1.00 83.62 106 ASP A CA 1
ATOM 821 C C . ASP A 1 106 ? -18.431 -1.551 -1.145 1.00 83.62 106 ASP A C 1
ATOM 823 O O . ASP A 1 106 ? -19.232 -1.070 -0.331 1.00 83.62 106 ASP A O 1
ATOM 827 N N . GLY A 1 107 ? -17.579 -0.805 -1.839 1.00 74.44 107 GLY A N 1
ATOM 828 C CA . GLY A 1 107 ? -17.483 0.641 -1.740 1.00 74.44 107 GLY A CA 1
ATOM 829 C C . GLY A 1 107 ? -18.179 1.343 -2.903 1.00 74.44 107 GLY A C 1
ATOM 830 O O . GLY A 1 107 ? -18.784 0.734 -3.779 1.00 74.44 107 GLY A O 1
ATOM 831 N N . ALA A 1 108 ? -18.048 2.669 -2.952 1.00 77.00 108 ALA A N 1
ATOM 832 C CA . ALA A 1 108 ? -18.471 3.431 -4.129 1.00 77.00 108 ALA A CA 1
ATOM 833 C C . ALA A 1 108 ? -17.583 3.155 -5.360 1.00 77.00 108 ALA A C 1
ATOM 835 O O . ALA A 1 108 ? -18.019 3.375 -6.489 1.00 77.00 108 ALA A O 1
ATOM 836 N N . GLU A 1 109 ? -16.341 2.713 -5.138 1.00 82.94 109 GLU A N 1
ATOM 837 C CA . GLU A 1 109 ? -15.327 2.528 -6.185 1.00 82.94 109 GLU A CA 1
ATOM 838 C C . GLU A 1 109 ? -15.041 1.057 -6.515 1.00 82.94 109 GLU A C 1
ATOM 840 O O . GLU A 1 109 ? -14.629 0.764 -7.637 1.0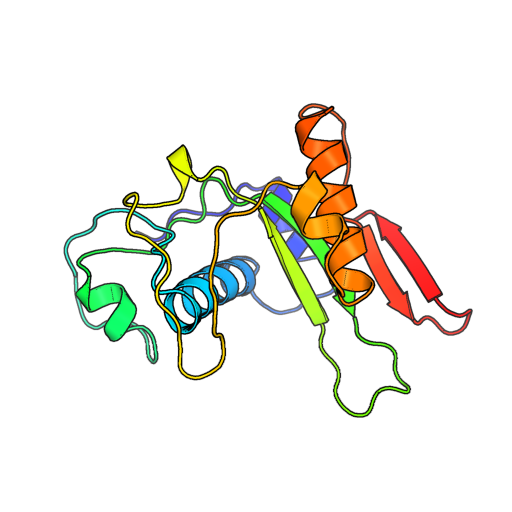0 82.94 109 GLU A O 1
ATOM 845 N N . LEU A 1 110 ? -15.269 0.140 -5.569 1.00 84.69 110 LEU A N 1
ATOM 846 C CA . LEU A 1 110 ? -14.997 -1.291 -5.712 1.00 84.69 110 LEU A CA 1
ATOM 847 C C . LEU A 1 110 ? -16.277 -2.103 -5.516 1.00 84.69 110 LEU A C 1
ATOM 849 O O . LEU A 1 110 ? -17.029 -1.851 -4.576 1.00 84.69 110 LEU A O 1
ATOM 853 N N . SER A 1 111 ? -16.475 -3.097 -6.378 1.00 86.00 111 SER A N 1
ATOM 854 C CA . SER A 1 111 ? -17.535 -4.101 -6.282 1.00 86.00 111 SER A CA 1
ATOM 855 C C . SER A 1 111 ? -16.941 -5.508 -6.260 1.00 86.00 111 SER A C 1
ATOM 857 O O . SER A 1 111 ? -15.815 -5.708 -6.723 1.00 86.00 111 SER A O 1
ATOM 859 N N . ASP A 1 112 ? -17.720 -6.477 -5.777 1.00 85.88 112 ASP A N 1
ATOM 860 C CA . ASP A 1 112 ? -17.363 -7.901 -5.748 1.00 85.88 112 ASP A CA 1
ATOM 861 C C . ASP A 1 112 ? -16.089 -8.198 -4.932 1.00 85.88 112 ASP A C 1
ATOM 863 O O . ASP A 1 112 ? -15.252 -9.026 -5.320 1.00 85.88 112 ASP A O 1
ATOM 867 N N . LEU A 1 113 ? -15.933 -7.521 -3.787 1.00 89.25 113 LEU A N 1
ATOM 868 C CA . LEU A 1 113 ? -14.798 -7.748 -2.896 1.00 89.25 113 LEU A CA 1
ATOM 869 C C . LEU A 1 113 ? -14.809 -9.166 -2.320 1.00 89.25 113 LEU A C 1
ATOM 871 O O . LEU A 1 113 ? -15.795 -9.647 -1.763 1.00 89.25 113 LEU A O 1
ATOM 875 N N . GLN A 1 114 ? -13.661 -9.827 -2.417 1.00 89.12 114 GLN A N 1
ATOM 876 C CA . GLN A 1 114 ? -13.499 -11.219 -2.024 1.00 89.12 114 GLN A CA 1
ATOM 877 C C . GLN A 1 114 ? -12.078 -11.496 -1.546 1.00 89.12 114 GLN A C 1
ATOM 879 O O . GLN A 1 114 ? -11.103 -10.939 -2.053 1.00 89.12 114 GLN A O 1
ATOM 884 N N . TRP A 1 115 ? -11.972 -12.407 -0.584 1.00 91.62 115 TRP A N 1
ATOM 885 C CA . TRP A 1 115 ? -10.704 -13.032 -0.240 1.00 91.62 115 TRP A CA 1
ATOM 886 C C . TRP A 1 115 ? -10.411 -14.133 -1.256 1.00 91.62 115 TRP A C 1
ATOM 888 O O . TRP A 1 115 ? -11.214 -15.046 -1.430 1.00 91.62 115 TRP A O 1
ATOM 898 N N . VAL A 1 116 ? -9.260 -14.046 -1.915 1.00 93.56 116 VAL A N 1
ATOM 899 C CA . VAL A 1 116 ? -8.798 -15.017 -2.916 1.00 93.56 116 VAL A CA 1
ATOM 900 C C . VAL A 1 116 ? -7.438 -15.562 -2.523 1.00 93.56 116 VAL A C 1
ATOM 902 O O . VAL A 1 116 ? -6.660 -14.891 -1.837 1.00 93.56 116 VAL A O 1
ATOM 905 N N . THR A 1 117 ? -7.130 -16.779 -2.968 1.00 95.94 117 THR A N 1
ATOM 906 C CA . THR A 1 117 ? -5.770 -17.297 -2.822 1.00 95.94 117 THR A CA 1
ATOM 907 C C . THR A 1 117 ? -4.817 -16.534 -3.740 1.00 95.94 117 THR A C 1
ATOM 909 O O . THR A 1 117 ? -5.227 -15.909 -4.720 1.00 95.94 117 THR A O 1
ATOM 912 N N . LEU A 1 118 ? -3.514 -16.602 -3.454 1.00 95.31 118 LEU A N 1
ATOM 913 C CA . LEU A 1 118 ? -2.512 -15.992 -4.326 1.00 95.31 118 LEU A CA 1
ATOM 914 C C . LEU A 1 118 ? -2.537 -16.592 -5.743 1.00 95.31 118 LEU A C 1
ATOM 916 O O . LEU A 1 118 ? -2.311 -15.870 -6.710 1.00 95.31 118 LEU A O 1
ATOM 920 N N . ALA A 1 119 ? -2.824 -17.892 -5.856 1.00 95.50 119 ALA A N 1
ATOM 921 C CA . ALA A 1 119 ? -2.957 -18.573 -7.139 1.00 95.50 119 ALA A CA 1
ATOM 922 C C . ALA A 1 119 ? -4.160 -18.028 -7.923 1.00 95.50 119 ALA A C 1
ATOM 924 O O . ALA A 1 119 ? -3.975 -17.539 -9.034 1.00 95.50 119 ALA A O 1
ATOM 925 N N . ASP A 1 120 ? -5.345 -17.994 -7.304 1.00 96.50 120 ASP A N 1
ATOM 926 C CA . ASP A 1 120 ? -6.563 -17.492 -7.954 1.00 96.50 120 ASP A CA 1
ATOM 927 C C . ASP A 1 120 ? -6.428 -16.010 -8.337 1.00 96.50 120 ASP A C 1
ATOM 929 O O . ASP A 1 120 ? -6.838 -15.597 -9.419 1.00 96.50 120 ASP A O 1
ATOM 933 N N . ALA A 1 121 ? -5.798 -15.197 -7.480 1.00 95.75 121 ALA A N 1
ATOM 934 C CA . ALA A 1 121 ? -5.552 -13.785 -7.762 1.00 95.75 121 ALA A CA 1
ATOM 935 C C . ALA A 1 121 ? -4.705 -13.589 -9.028 1.00 95.75 121 ALA A C 1
ATOM 937 O O . ALA A 1 121 ? -4.942 -12.660 -9.801 1.00 95.75 121 ALA A O 1
ATOM 938 N N . LEU A 1 122 ? -3.713 -14.455 -9.259 1.00 95.00 122 LEU A N 1
ATOM 939 C CA . LEU A 1 122 ? -2.865 -14.392 -10.447 1.00 95.00 122 LEU A CA 1
ATOM 940 C C . LEU A 1 122 ? -3.612 -14.795 -11.728 1.00 95.00 122 LEU A C 1
ATOM 942 O O . LEU A 1 122 ? -3.181 -14.388 -12.806 1.00 95.00 122 LEU A O 1
ATOM 946 N N . ASP A 1 123 ? -4.742 -15.490 -11.649 1.00 94.75 123 ASP A N 1
ATOM 947 C CA . ASP A 1 123 ? -5.554 -15.823 -12.826 1.00 94.75 123 ASP A CA 1
ATOM 948 C C . ASP A 1 123 ? -6.480 -14.672 -13.270 1.00 94.75 123 ASP A C 1
ATOM 950 O O . ASP A 1 123 ? -7.037 -14.702 -14.369 1.00 94.75 123 ASP A O 1
ATOM 954 N N . LEU A 1 124 ? -6.594 -13.607 -12.467 1.00 93.56 124 LEU A N 1
ATOM 955 C CA . LEU A 1 124 ? -7.381 -12.413 -12.791 1.00 93.56 124 LEU A CA 1
ATOM 956 C C . LEU A 1 124 ? -6.677 -11.490 -13.808 1.00 93.56 124 LEU A C 1
ATOM 958 O O . LEU A 1 124 ? -5.445 -11.480 -13.948 1.00 93.56 124 LEU A O 1
ATOM 962 N N . ASP A 1 125 ? -7.459 -10.636 -14.481 1.00 94.25 125 ASP A N 1
ATOM 963 C CA . ASP A 1 125 ? -6.943 -9.562 -15.344 1.00 94.25 125 ASP A CA 1
ATOM 964 C C . ASP A 1 125 ? -6.383 -8.401 -14.504 1.00 94.25 125 ASP A C 1
ATOM 966 O O . ASP A 1 125 ? -7.049 -7.410 -14.203 1.00 94.25 125 ASP A O 1
ATOM 970 N N . LEU A 1 126 ? -5.138 -8.568 -14.060 1.00 95.06 126 LEU A N 1
ATOM 971 C CA . LEU A 1 126 ? -4.451 -7.613 -13.198 1.00 95.06 126 LEU A CA 1
ATOM 972 C C . LEU A 1 126 ? -3.528 -6.666 -13.973 1.00 95.06 126 LEU A C 1
ATOM 974 O O . LEU A 1 126 ? -2.747 -7.115 -14.824 1.00 95.06 126 LEU A O 1
ATOM 978 N N . PRO A 1 127 ? -3.458 -5.378 -13.573 1.00 93.81 127 PRO A N 1
ATOM 979 C CA . PRO A 1 127 ? -2.364 -4.505 -13.972 1.00 93.81 127 PRO A CA 1
ATOM 980 C C . PRO A 1 127 ? -1.007 -5.162 -13.692 1.00 93.81 127 PRO A C 1
ATOM 982 O O . PRO A 1 127 ? -0.798 -5.774 -12.642 1.00 93.81 127 PRO A O 1
ATOM 985 N N . SER A 1 128 ? -0.045 -4.983 -14.601 1.00 93.69 128 SER A N 1
ATOM 986 C CA . SER A 1 128 ? 1.266 -5.646 -14.514 1.00 93.69 128 SER A CA 1
ATOM 987 C C . SER A 1 128 ? 2.000 -5.391 -13.195 1.00 93.69 128 SER A C 1
ATOM 989 O O . SER A 1 128 ? 2.664 -6.286 -12.677 1.00 93.69 128 SER A O 1
ATOM 991 N N . VAL A 1 129 ? 1.854 -4.190 -12.625 1.00 95.88 129 VAL A N 1
ATOM 992 C CA . VAL A 1 129 ? 2.435 -3.846 -11.321 1.00 95.88 129 VAL A CA 1
ATOM 993 C C . VAL A 1 129 ? 1.808 -4.652 -10.183 1.00 95.88 129 VAL A C 1
ATOM 995 O O . VAL A 1 129 ? 2.539 -5.135 -9.328 1.00 95.88 129 VAL A O 1
ATOM 998 N N . THR A 1 130 ? 0.489 -4.855 -10.191 1.00 96.50 130 THR A N 1
ATOM 999 C CA . THR A 1 130 ? -0.216 -5.639 -9.169 1.00 96.50 130 THR A CA 1
ATOM 1000 C C . THR A 1 130 ? 0.217 -7.097 -9.237 1.00 96.50 130 THR A C 1
ATOM 1002 O O . THR A 1 130 ? 0.639 -7.657 -8.231 1.00 96.50 130 THR A O 1
ATOM 1005 N N . ARG A 1 131 ? 0.238 -7.679 -10.444 1.00 97.31 131 ARG A N 1
ATOM 1006 C CA . ARG A 1 131 ? 0.744 -9.040 -10.684 1.00 97.31 131 ARG A CA 1
ATOM 1007 C C . ARG A 1 131 ? 2.180 -9.221 -10.187 1.00 97.31 131 ARG A C 1
ATOM 1009 O O . ARG A 1 131 ? 2.496 -10.223 -9.554 1.00 97.31 131 ARG A O 1
ATOM 1016 N N . PHE A 1 132 ? 3.045 -8.240 -10.446 1.00 97.00 132 PHE A N 1
ATOM 1017 C CA . PHE A 1 132 ? 4.425 -8.259 -9.967 1.00 97.00 132 PHE A CA 1
ATOM 1018 C C . PHE A 1 132 ? 4.500 -8.240 -8.430 1.00 97.00 132 PHE A C 1
ATOM 1020 O O . PHE A 1 132 ? 5.257 -9.013 -7.848 1.00 97.00 132 PHE A O 1
ATOM 1027 N N . MET A 1 133 ? 3.700 -7.398 -7.764 1.00 97.81 133 MET A N 1
ATOM 1028 C CA . MET A 1 133 ? 3.678 -7.328 -6.296 1.00 97.81 133 MET A CA 1
ATOM 1029 C C . MET A 1 133 ? 3.123 -8.607 -5.656 1.00 97.81 133 MET A C 1
ATOM 1031 O O . MET A 1 133 ? 3.638 -9.028 -4.627 1.00 97.81 133 MET A O 1
ATOM 1035 N N . LEU A 1 134 ? 2.144 -9.268 -6.281 1.00 97.62 134 LEU A N 1
ATOM 1036 C CA . LEU A 1 134 ? 1.660 -10.580 -5.839 1.00 97.62 134 LEU A CA 1
ATOM 1037 C C . LEU A 1 134 ? 2.761 -11.652 -5.909 1.00 97.62 134 LEU A C 1
ATOM 1039 O O . LEU A 1 134 ? 2.955 -12.393 -4.949 1.00 97.62 134 LEU A O 1
ATOM 1043 N N . GLY A 1 135 ? 3.555 -11.687 -6.985 1.00 96.06 135 GLY A N 1
ATOM 1044 C CA . GLY A 1 135 ? 4.728 -12.572 -7.056 1.00 96.06 135 GLY A CA 1
ATOM 1045 C C . GLY A 1 135 ? 5.772 -12.267 -5.973 1.00 96.06 135 GLY A C 1
ATOM 1046 O O . GLY A 1 135 ? 6.332 -13.170 -5.355 1.00 96.06 135 GLY A O 1
ATOM 1047 N N . GLU A 1 136 ? 5.988 -10.983 -5.676 1.00 96.50 136 GLU A N 1
ATOM 1048 C CA . GLU A 1 136 ? 6.865 -10.542 -4.587 1.00 96.50 136 GLU A CA 1
ATOM 1049 C C . GLU A 1 136 ? 6.367 -10.938 -3.190 1.00 96.50 136 GLU A C 1
ATOM 1051 O O . GLU A 1 136 ? 7.203 -11.155 -2.307 1.00 96.50 136 GLU A O 1
ATOM 1056 N N . ILE A 1 137 ? 5.049 -11.023 -2.987 1.00 96.38 137 ILE A N 1
ATOM 1057 C CA . ILE A 1 137 ? 4.437 -11.568 -1.769 1.00 96.38 137 ILE A CA 1
ATOM 1058 C C . ILE A 1 137 ? 4.696 -13.074 -1.696 1.00 96.38 137 ILE A C 1
ATOM 1060 O O . ILE A 1 137 ? 5.226 -13.533 -0.688 1.00 96.38 137 ILE A O 1
ATOM 1064 N N . GLY A 1 138 ? 4.418 -13.824 -2.768 1.00 96.12 138 GLY A N 1
ATOM 1065 C CA . GLY A 1 138 ? 4.647 -15.275 -2.810 1.00 96.12 138 GLY A CA 1
ATOM 1066 C C . GLY A 1 138 ? 6.080 -15.657 -2.439 1.00 96.12 138 GLY A C 1
ATOM 1067 O O . GLY A 1 138 ? 6.300 -16.446 -1.528 1.00 96.12 138 GLY A O 1
ATOM 1068 N N . GLU A 1 139 ? 7.075 -14.994 -3.035 1.00 94.62 139 GLU A N 1
ATOM 1069 C CA . GLU A 1 139 ? 8.479 -15.264 -2.707 1.00 94.62 139 GLU A CA 1
ATOM 1070 C C . GLU A 1 139 ? 8.863 -14.960 -1.248 1.00 94.62 139 GLU A C 1
ATOM 1072 O O . GLU A 1 139 ? 9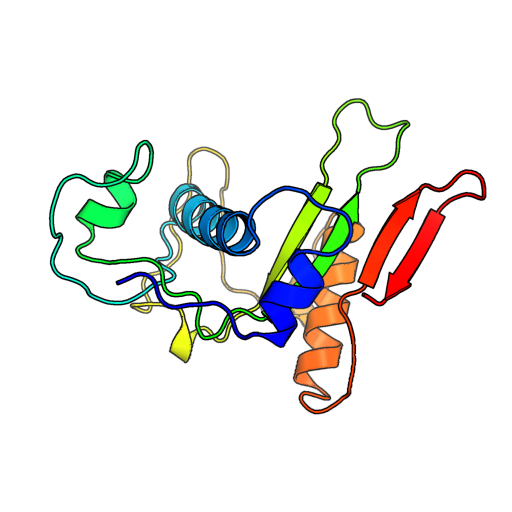.812 -15.561 -0.740 1.00 94.62 139 GLU A O 1
ATOM 1077 N N . ARG A 1 140 ? 8.189 -14.001 -0.596 1.00 94.06 140 ARG A N 1
ATOM 1078 C CA . ARG A 1 140 ? 8.408 -13.676 0.824 1.00 94.06 140 ARG A CA 1
ATOM 1079 C C . ARG A 1 140 ? 7.751 -14.698 1.738 1.00 94.06 140 ARG A C 1
ATOM 1081 O O . ARG A 1 140 ? 8.336 -15.025 2.761 1.00 94.06 140 ARG A O 1
ATOM 1088 N N . LEU A 1 141 ? 6.579 -15.207 1.362 1.00 94.44 141 LEU A N 1
ATOM 1089 C CA . LEU A 1 141 ? 5.911 -16.283 2.092 1.00 94.44 141 LEU A CA 1
ATOM 1090 C C . LEU A 1 141 ? 6.719 -17.586 2.014 1.00 94.44 141 LEU A C 1
ATOM 1092 O O . LEU A 1 141 ? 6.901 -18.248 3.030 1.00 94.44 141 LEU A O 1
ATOM 1096 N N . ASP A 1 142 ? 7.283 -17.903 0.846 1.00 95.44 142 ASP A N 1
ATOM 1097 C CA . ASP A 1 142 ? 8.114 -19.100 0.659 1.00 95.44 142 ASP A CA 1
ATOM 1098 C C . ASP A 1 142 ? 9.465 -19.013 1.388 1.00 95.44 142 ASP A C 1
ATOM 1100 O O . ASP A 1 142 ? 10.056 -20.031 1.757 1.00 95.44 142 ASP A O 1
ATOM 1104 N N . ARG A 1 143 ? 10.011 -17.798 1.544 1.00 94.19 143 ARG A N 1
ATOM 1105 C CA . ARG A 1 143 ? 11.345 -17.548 2.117 1.00 94.19 143 ARG A CA 1
ATOM 1106 C C . ARG A 1 143 ? 11.338 -16.313 3.033 1.00 94.19 143 ARG A C 1
ATOM 1108 O O . ARG A 1 143 ? 11.936 -15.295 2.668 1.00 94.19 143 ARG A O 1
ATOM 1115 N N . PRO A 1 144 ? 10.714 -16.391 4.221 1.00 89.25 144 PRO A N 1
ATOM 1116 C CA . PRO A 1 144 ? 10.517 -15.234 5.100 1.00 89.25 144 PRO A CA 1
ATOM 1117 C C . PRO A 1 144 ? 11.829 -14.619 5.605 1.00 89.25 144 PRO A C 1
ATOM 1119 O O . PRO A 1 144 ? 11.922 -13.402 5.752 1.00 89.25 144 PRO A O 1
ATOM 1122 N N . ASP A 1 145 ? 12.869 -15.436 5.787 1.00 88.31 145 ASP A N 1
ATOM 1123 C CA . ASP A 1 145 ? 14.169 -14.991 6.305 1.00 88.31 145 ASP A CA 1
ATOM 1124 C C . ASP A 1 145 ? 15.147 -14.530 5.212 1.00 88.31 145 ASP A C 1
ATOM 1126 O O . ASP A 1 145 ? 16.287 -14.151 5.499 1.00 88.31 145 ASP A O 1
ATOM 1130 N N . ALA A 1 146 ? 14.748 -14.578 3.935 1.00 87.44 146 ALA A N 1
ATOM 1131 C CA . ALA A 1 146 ? 15.630 -14.161 2.855 1.00 87.44 146 ALA A CA 1
ATOM 1132 C C . ALA A 1 146 ? 15.869 -12.641 2.920 1.00 87.44 146 ALA A C 1
ATOM 1134 O O . ALA A 1 146 ? 14.907 -11.867 2.928 1.00 87.44 146 ALA A O 1
ATOM 1135 N N . PRO A 1 147 ? 17.131 -12.168 2.889 1.00 78.88 147 PRO A N 1
ATOM 1136 C CA . PRO A 1 147 ? 17.428 -10.741 2.868 1.00 78.88 147 PRO A CA 1
ATOM 1137 C C . PRO A 1 147 ? 17.037 -10.159 1.503 1.00 78.88 147 PRO A C 1
ATOM 1139 O O . PRO A 1 147 ? 17.840 -10.100 0.572 1.00 78.88 147 PRO A O 1
ATOM 1142 N N . LYS A 1 148 ? 15.770 -9.755 1.368 1.00 84.12 148 LYS A N 1
ATOM 1143 C CA . LYS A 1 148 ? 15.179 -9.287 0.112 1.00 84.12 148 LYS A CA 1
ATOM 1144 C C . LYS A 1 148 ? 14.571 -7.894 0.279 1.00 84.12 148 LYS A C 1
ATOM 1146 O O . LYS A 1 148 ? 13.460 -7.729 0.780 1.00 84.12 148 LYS A O 1
ATOM 1151 N N . GLY A 1 149 ? 15.297 -6.881 -0.196 1.00 92.00 149 GLY A N 1
ATOM 1152 C CA . GLY A 1 149 ? 14.807 -5.501 -0.240 1.00 92.00 149 GLY A CA 1
ATOM 1153 C C . GLY A 1 149 ? 13.571 -5.329 -1.144 1.00 92.00 149 GLY A C 1
ATOM 1154 O O . GLY A 1 149 ? 13.367 -6.111 -2.089 1.00 92.00 149 GLY A O 1
ATOM 1155 N N . PRO A 1 150 ? 12.725 -4.313 -0.899 1.00 96.69 150 PRO A N 1
ATOM 1156 C CA . PRO A 1 150 ? 11.608 -4.004 -1.777 1.00 96.69 150 PRO A CA 1
ATOM 1157 C C . PRO A 1 150 ? 12.132 -3.602 -3.164 1.00 96.69 150 PRO A C 1
ATOM 1159 O O . PRO A 1 150 ? 13.053 -2.790 -3.265 1.00 96.69 150 PRO A O 1
ATOM 1162 N N . PRO A 1 151 ? 11.573 -4.146 -4.254 1.00 97.56 151 PRO A N 1
ATOM 1163 C CA . PRO A 1 151 ? 11.906 -3.699 -5.589 1.00 97.56 151 PRO A CA 1
ATOM 1164 C C . PRO A 1 151 ? 11.373 -2.281 -5.828 1.00 97.56 151 PRO A C 1
ATOM 1166 O O . PRO A 1 151 ? 10.313 -1.892 -5.329 1.00 97.56 151 PRO A O 1
ATOM 1169 N N . PHE A 1 152 ? 12.099 -1.519 -6.638 1.00 97.38 152 PHE A N 1
ATOM 1170 C CA . PHE A 1 152 ? 11.756 -0.171 -7.056 1.00 97.38 152 PHE A CA 1
ATOM 1171 C C . PHE A 1 152 ? 11.667 -0.080 -8.580 1.00 97.38 152 PHE A C 1
ATOM 1173 O O . PHE A 1 152 ? 12.672 0.073 -9.281 1.00 97.38 152 PHE A O 1
ATOM 1180 N N . LEU A 1 153 ? 10.434 -0.143 -9.077 1.00 97.38 153 LEU A N 1
ATOM 1181 C CA . LEU A 1 153 ? 10.092 -0.114 -10.491 1.00 97.38 153 LEU A CA 1
ATOM 1182 C C . LEU A 1 153 ? 9.934 1.337 -10.939 1.00 97.38 153 LEU A C 1
ATOM 1184 O O . LEU A 1 153 ? 9.102 2.081 -10.411 1.00 97.38 153 LEU A O 1
ATOM 1188 N N . ARG A 1 154 ? 10.725 1.761 -11.922 1.00 95.69 154 ARG A N 1
ATOM 1189 C CA . ARG A 1 154 ? 10.626 3.112 -12.488 1.00 95.69 154 ARG A CA 1
ATOM 1190 C C . ARG A 1 154 ? 11.170 3.169 -13.905 1.00 95.69 154 ARG A C 1
ATOM 1192 O O . ARG A 1 154 ? 11.844 2.261 -14.379 1.00 95.69 154 ARG A O 1
ATOM 1199 N N . TRP A 1 155 ? 10.915 4.292 -14.558 1.00 94.44 155 TRP A N 1
ATOM 1200 C CA . TRP A 1 155 ? 11.560 4.645 -15.816 1.00 94.44 155 TRP A CA 1
ATOM 1201 C C . TRP A 1 155 ? 12.743 5.579 -15.567 1.00 94.44 155 TRP A C 1
ATOM 1203 O O . TRP A 1 155 ? 12.624 6.573 -14.850 1.00 94.44 155 TRP A O 1
ATOM 1213 N N . THR A 1 156 ? 13.877 5.251 -16.175 1.00 90.19 156 THR A N 1
ATOM 1214 C CA . THR A 1 156 ? 15.079 6.084 -16.244 1.00 90.19 156 THR A CA 1
ATOM 1215 C C . THR A 1 156 ? 15.300 6.547 -17.686 1.00 90.19 156 THR A C 1
ATOM 1217 O O . THR A 1 156 ? 14.548 6.184 -18.591 1.00 90.19 156 THR A O 1
ATOM 1220 N N . ARG A 1 157 ? 16.352 7.340 -17.932 1.00 86.81 157 ARG A N 1
ATOM 1221 C CA . ARG A 1 157 ? 16.749 7.721 -19.301 1.00 86.81 157 ARG A CA 1
ATOM 1222 C C . ARG A 1 157 ? 17.087 6.510 -20.181 1.00 86.81 157 ARG A C 1
ATOM 1224 O O . ARG A 1 157 ? 16.949 6.606 -21.392 1.00 86.81 157 ARG A O 1
ATOM 1231 N N . ASN A 1 158 ? 17.475 5.389 -19.570 1.00 89.50 158 ASN A N 1
ATOM 1232 C CA . ASN A 1 158 ? 17.871 4.161 -20.261 1.00 89.50 158 ASN A CA 1
ATOM 1233 C C . ASN A 1 158 ? 16.715 3.149 -20.380 1.00 89.50 158 ASN A C 1
ATOM 1235 O O . ASN A 1 158 ? 16.940 2.010 -20.776 1.00 89.50 158 ASN A O 1
ATOM 1239 N N . GLY A 1 159 ? 15.485 3.547 -20.030 1.00 91.31 159 GLY A N 1
ATOM 1240 C CA . GLY A 1 159 ? 14.293 2.700 -20.096 1.00 91.31 159 GLY A CA 1
ATOM 1241 C C . GLY A 1 159 ? 13.798 2.229 -18.728 1.00 91.31 159 GLY A C 1
ATOM 1242 O O . GLY A 1 159 ? 14.031 2.872 -17.701 1.00 91.31 159 GLY A O 1
ATOM 1243 N N . HIS A 1 160 ? 13.049 1.126 -18.723 1.00 92.12 160 HIS A N 1
ATOM 1244 C CA . HIS A 1 160 ? 12.508 0.534 -17.501 1.00 92.12 160 HIS A CA 1
ATOM 1245 C C . HIS A 1 160 ? 13.630 -0.055 -16.635 1.00 92.12 160 HIS A C 1
ATOM 1247 O O . HIS A 1 160 ? 14.524 -0.733 -17.135 1.00 92.12 160 HIS A O 1
ATOM 1253 N N . THR A 1 161 ? 13.579 0.194 -15.329 1.00 93.62 161 THR A N 1
ATOM 1254 C CA . THR A 1 161 ? 14.570 -0.287 -14.364 1.00 93.62 161 THR A CA 1
ATOM 1255 C C . THR A 1 161 ? 13.870 -0.819 -13.120 1.00 93.62 161 THR A C 1
ATOM 1257 O O . THR A 1 161 ? 12.869 -0.258 -12.664 1.00 93.62 161 THR A O 1
ATOM 1260 N N . THR A 1 162 ? 14.419 -1.895 -12.564 1.00 94.12 162 THR A N 1
ATOM 1261 C CA . THR A 1 162 ? 13.974 -2.509 -11.314 1.00 94.12 162 THR A CA 1
ATOM 1262 C C . THR 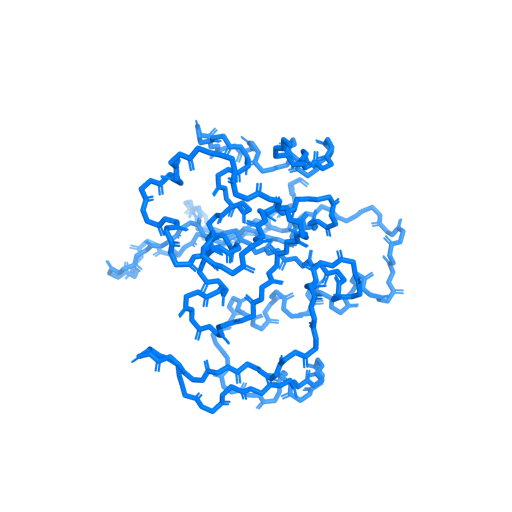A 1 162 ? 15.197 -2.733 -10.435 1.00 94.12 162 THR A C 1
ATOM 1264 O O . THR A 1 162 ? 15.958 -3.666 -10.666 1.00 94.12 162 THR A O 1
ATOM 1267 N N . ASP A 1 163 ? 15.381 -1.862 -9.444 1.00 93.06 163 ASP A N 1
ATOM 1268 C CA . ASP A 1 163 ? 16.433 -2.005 -8.427 1.00 93.06 163 ASP A CA 1
ATOM 1269 C C . ASP A 1 163 ? 15.828 -2.501 -7.111 1.00 93.06 163 ASP A C 1
ATOM 1271 O O . ASP A 1 163 ? 14.608 -2.539 -6.977 1.00 93.06 163 ASP A O 1
ATOM 1275 N N . ARG A 1 164 ? 16.655 -2.855 -6.126 1.00 93.69 164 ARG A N 1
ATOM 1276 C CA . ARG A 1 164 ? 16.217 -3.207 -4.765 1.00 93.69 164 ARG A CA 1
ATOM 1277 C C . ARG A 1 164 ? 16.633 -2.095 -3.799 1.00 93.69 164 ARG A C 1
ATOM 1279 O O . ARG A 1 164 ? 17.753 -1.600 -3.905 1.00 93.69 164 ARG A O 1
ATOM 1286 N N . LEU A 1 165 ? 15.711 -1.685 -2.928 1.00 92.06 165 LEU A N 1
ATOM 1287 C CA . LEU A 1 165 ? 15.906 -0.663 -1.892 1.00 92.06 165 LEU A CA 1
ATOM 1288 C C . LEU A 1 165 ? 16.532 -1.232 -0.616 1.00 92.06 165 LEU A C 1
ATOM 1290 O O . LEU A 1 165 ? 16.232 -2.402 -0.279 1.00 92.06 165 LEU A O 1
#

Secondary structure (DSSP, 8-state):
-PPPPPHHHHHHHHTT--S-HHHHHHHHHHHHHHHH---BEEE----SPPPTT-HHHHTTSEEE--TT-EEEEEEEPPTTSSS--EEEEEE--HHHHBS--PPP---SS--S-----HHHHHHS---HHHHHHHHHHHHHHH-TTS--PPEEEEEETTEEEEEE-

pLDDT: mean 92.52, std 5.24, range [68.5, 98.25]

Foldseek 3Di:
DEADADPVQQVLQPPPDPDRSVVQVVVVQLCCCQAWVWHFFEAAADDDDDPPSCPVNCVVRTDHHNYFKDFAAWEWDAPPDPDIDTHTDIDGDCVNTTHDDDGTDGHPVDDDDDDDDLVVVLVDPDDPVVNVSSVSVVVCVVPVPDPFAHWYWYADPVGIDIDGD